Protein AF-A0A069SH28-F1 (afdb_monomer_lite)

Foldseek 3Di:
DVCCVPPVVVQQVCCVVPHQKHWDWDFDDDPPDTPDIDIGIDGHLPPPDVVVNVVVVVLPDFLCVQDDVVLVVCCCPLVVDDSVNCSVLSVQLNVLPVPPPCSVVVVVVLSVVLVVDPHSNVSSRD

Organism: NCBI:txid1339352

Sequence (126 aa):
NDFKRYVIDAAKKELDESSPYSFVAKEEKEGKKAIGWTLFPVFFEDREDPALQEQARMAKVTARLQLENNVYDYLKFSFDFKSDEVNKNKKTLIEGQNRIPNFMGFLGELKKGARLAENPKGYVIG

Secondary structure (DSSP, 8-state):
-HHIIIIIHHHHHHHHHH-SEEEEEEEEEETTEEEEEEEEEEE-GGGS-HHHHHHHHHHHS-HHHHS-HHHHHHHHHHS---HHHHHHTHHHHHHHHHH-TTHHHHHHHHHHHHTTSS-HHHHHH-

Radius of gyration: 25.77 Å; chains: 1; bounding box: 55×29×70 Å

pLDDT: mean 79.27, std 7.38, range [57.16, 87.19]

Structure (mmCIF, N/CA/C/O backbone):
data_AF-A0A069SH28-F1
#
_entry.id   AF-A0A069SH28-F1
#
loop_
_atom_site.group_PDB
_atom_site.id
_atom_site.type_symbol
_atom_site.label_atom_id
_atom_site.label_alt_id
_atom_site.label_comp_id
_atom_site.label_asym_id
_atom_site.label_entity_id
_atom_site.label_seq_id
_atom_site.pdbx_PDB_ins_code
_atom_site.Cartn_x
_atom_site.Cartn_y
_atom_site.Cartn_z
_atom_site.occupancy
_atom_site.B_iso_or_equiv
_atom_site.auth_seq_id
_atom_site.auth_comp_id
_atom_site.auth_asym_id
_atom_site.auth_atom_id
_atom_site.pdbx_PDB_model_num
ATOM 1 N N . ASN A 1 1 ? -31.558 -4.121 31.205 1.00 69.81 1 ASN A N 1
ATOM 2 C CA . ASN A 1 1 ? -30.909 -2.830 30.914 1.00 69.81 1 ASN A CA 1
ATOM 3 C C . ASN A 1 1 ? -31.024 -2.611 29.417 1.00 69.81 1 ASN A C 1
ATOM 5 O O . ASN A 1 1 ? -30.234 -3.170 28.663 1.00 69.81 1 ASN A O 1
ATOM 9 N N . ASP A 1 2 ? -32.078 -1.922 28.989 1.00 83.06 2 ASP A N 1
ATOM 10 C CA . ASP A 1 2 ? -32.475 -1.803 27.578 1.00 83.06 2 ASP A CA 1
ATOM 11 C C . ASP A 1 2 ? -31.406 -1.138 26.706 1.00 83.06 2 ASP A C 1
ATOM 13 O O . ASP A 1 2 ? -31.217 -1.538 25.562 1.00 83.06 2 ASP A O 1
ATOM 17 N N . PHE A 1 3 ? -30.612 -0.226 27.275 1.00 81.00 3 PHE A N 1
ATOM 18 C CA . PHE A 1 3 ? -29.500 0.422 26.575 1.00 81.00 3 PHE A CA 1
ATOM 19 C C . PHE A 1 3 ? -28.461 -0.576 26.040 1.00 81.00 3 PHE A C 1
ATOM 21 O O . PHE A 1 3 ? -28.051 -0.489 24.887 1.00 81.00 3 PHE A O 1
ATOM 28 N N . LYS A 1 4 ? -28.071 -1.580 26.840 1.00 82.19 4 LYS A N 1
ATOM 29 C CA . LYS A 1 4 ? -27.118 -2.601 26.382 1.00 82.19 4 LYS A CA 1
ATOM 30 C C . LYS A 1 4 ? -27.679 -3.368 25.182 1.00 82.19 4 LYS A C 1
ATOM 32 O O . LYS A 1 4 ? -26.994 -3.531 24.184 1.00 82.19 4 LYS A O 1
ATOM 37 N N . ARG A 1 5 ? -28.943 -3.783 25.275 1.00 83.06 5 ARG A N 1
ATOM 38 C CA . ARG A 1 5 ? -29.578 -4.649 24.279 1.00 83.06 5 ARG A CA 1
ATOM 39 C C . ARG A 1 5 ? -29.852 -3.931 22.956 1.00 83.06 5 ARG A C 1
ATOM 41 O O . ARG A 1 5 ? -29.621 -4.510 21.903 1.00 83.06 5 ARG A O 1
ATOM 48 N N . TYR A 1 6 ? -30.357 -2.699 23.007 1.00 87.19 6 TYR A N 1
ATOM 49 C CA . TYR A 1 6 ? -30.773 -1.969 21.804 1.00 87.19 6 TYR A CA 1
ATOM 50 C C . TYR A 1 6 ? -29.693 -1.071 21.208 1.00 87.19 6 TYR A C 1
ATOM 52 O O . TYR A 1 6 ? -29.825 -0.682 20.055 1.00 87.19 6 TYR A O 1
ATOM 60 N N . VAL A 1 7 ? -28.644 -0.735 21.964 1.00 84.44 7 VAL A N 1
ATOM 61 C CA . VAL A 1 7 ? -27.578 0.156 21.484 1.00 84.44 7 VAL A CA 1
ATOM 62 C C . VAL A 1 7 ? -26.272 -0.609 21.343 1.00 84.44 7 VAL A C 1
ATOM 64 O O . VAL A 1 7 ? -25.749 -0.724 20.242 1.00 84.44 7 VAL A O 1
ATOM 67 N N . ILE A 1 8 ? -25.758 -1.177 22.435 1.00 85.31 8 ILE A N 1
ATOM 68 C CA . ILE A 1 8 ? -24.433 -1.813 22.438 1.00 85.31 8 ILE A CA 1
ATOM 69 C C . ILE A 1 8 ? -24.436 -3.110 21.622 1.00 85.31 8 ILE A C 1
ATOM 71 O O . ILE A 1 8 ? -23.604 -3.276 20.732 1.00 85.31 8 ILE A O 1
ATOM 75 N N . ASP A 1 9 ? -25.380 -4.011 21.892 1.00 85.88 9 ASP A N 1
ATOM 76 C CA . ASP A 1 9 ? -25.451 -5.312 21.223 1.00 85.88 9 ASP A CA 1
ATOM 77 C C . ASP A 1 9 ? -25.902 -5.162 19.758 1.00 85.88 9 ASP A C 1
ATOM 79 O O . ASP A 1 9 ? -25.377 -5.849 18.883 1.00 85.88 9 ASP A O 1
ATOM 83 N N . ALA A 1 10 ? -26.823 -4.231 19.474 1.00 86.62 10 ALA A N 1
ATOM 84 C CA . ALA A 1 10 ? -27.270 -3.934 18.112 1.00 86.62 10 ALA A CA 1
ATOM 85 C C . ALA A 1 10 ? -26.140 -3.343 17.252 1.00 86.62 10 ALA A C 1
ATOM 87 O O . ALA A 1 10 ? -25.852 -3.878 16.185 1.00 86.62 10 ALA A O 1
ATOM 88 N N . ALA A 1 11 ? -25.435 -2.317 17.747 1.00 84.88 11 ALA A N 1
ATOM 89 C CA . ALA A 1 11 ? -24.315 -1.711 17.025 1.00 84.88 11 ALA A CA 1
ATOM 90 C C . ALA A 1 11 ? -23.150 -2.691 16.836 1.00 84.88 11 ALA A C 1
ATOM 92 O O . ALA A 1 11 ? -22.523 -2.713 15.779 1.00 84.88 11 ALA A O 1
ATOM 93 N N . LYS A 1 12 ? -22.873 -3.541 17.837 1.00 85.56 12 LYS A N 1
ATOM 94 C CA . LYS A 1 12 ? -21.869 -4.600 17.703 1.00 85.56 12 LYS A CA 1
ATOM 95 C C . LYS A 1 12 ? -22.244 -5.576 16.589 1.00 85.56 12 LYS A C 1
ATOM 97 O O . LYS A 1 12 ? -21.387 -5.919 15.785 1.00 85.56 12 LYS A O 1
ATOM 102 N N . LYS A 1 13 ? -23.509 -6.003 16.535 1.00 85.69 13 LYS A N 1
ATOM 103 C CA . LYS A 1 13 ? -23.995 -6.938 15.517 1.00 85.69 13 LYS A CA 1
ATOM 104 C C . LYS A 1 13 ? -23.886 -6.353 14.106 1.00 85.69 13 LYS A C 1
ATOM 106 O O . LYS A 1 13 ? -23.383 -7.034 13.222 1.00 85.69 13 LYS A O 1
ATOM 111 N N . GLU A 1 14 ? -24.302 -5.103 13.908 1.00 83.75 14 GLU A N 1
ATOM 112 C CA . GLU A 1 14 ? -24.195 -4.443 12.599 1.00 83.75 14 GLU A CA 1
ATOM 113 C C . GLU A 1 14 ? -22.742 -4.305 12.136 1.00 83.75 14 GLU A C 1
ATOM 115 O O . GLU A 1 14 ? -22.430 -4.595 10.980 1.00 83.75 14 GLU A O 1
ATOM 120 N N . LEU A 1 15 ? -21.841 -3.913 13.043 1.00 83.06 15 LEU A N 1
ATOM 121 C CA . LEU A 1 15 ? -20.412 -3.828 12.748 1.00 83.06 15 LEU A CA 1
ATOM 122 C C . LEU A 1 15 ? -19.801 -5.199 12.462 1.00 83.06 15 LEU A C 1
ATOM 124 O O . LEU A 1 15 ? -19.006 -5.323 11.537 1.00 83.06 15 LEU A O 1
ATOM 128 N N . ASP A 1 16 ? -20.198 -6.231 13.209 1.00 79.31 16 ASP A N 1
ATOM 129 C CA . ASP A 1 16 ? -19.731 -7.593 12.974 1.00 79.31 16 ASP A CA 1
ATOM 130 C C . ASP A 1 16 ? -20.174 -8.132 11.599 1.00 79.31 16 ASP A C 1
ATOM 132 O O . ASP A 1 16 ? -19.416 -8.876 10.974 1.00 79.31 16 ASP A O 1
ATOM 136 N N . GLU A 1 17 ? -21.359 -7.750 11.116 1.00 78.50 17 GLU A N 1
ATOM 137 C CA . GLU A 1 17 ? -21.890 -8.161 9.807 1.00 78.50 17 GLU A CA 1
ATOM 138 C C . GLU A 1 17 ? -21.336 -7.329 8.641 1.00 78.50 17 GLU A C 1
ATOM 140 O O . GLU A 1 17 ? -21.130 -7.865 7.553 1.00 78.50 17 GLU A O 1
ATOM 145 N N . SER A 1 18 ? -21.091 -6.032 8.850 1.00 72.94 18 SER A N 1
ATOM 146 C CA . SER A 1 18 ? -20.843 -5.081 7.754 1.00 72.94 18 SER A CA 1
ATOM 147 C C . SER A 1 18 ? -19.417 -4.546 7.687 1.00 72.94 18 SER A C 1
ATOM 149 O O . SER A 1 18 ? -19.099 -3.777 6.779 1.00 72.94 18 SER A O 1
ATOM 151 N N . SER A 1 19 ? -18.553 -4.842 8.662 1.00 67.12 19 SER A N 1
ATOM 152 C CA . SER A 1 19 ? -17.236 -4.210 8.742 1.00 67.12 19 SER A CA 1
ATOM 153 C C . SER A 1 19 ? -16.151 -5.108 9.351 1.00 67.12 19 SER A C 1
ATOM 155 O O . SER A 1 19 ? -16.415 -5.946 10.213 1.00 67.12 19 SER A O 1
ATOM 157 N N . PRO A 1 20 ? -14.882 -4.906 8.952 1.00 71.06 20 PRO A N 1
ATOM 158 C CA . PRO A 1 20 ? -13.732 -5.564 9.574 1.00 71.06 20 PRO A CA 1
ATOM 159 C C . PRO A 1 20 ? -13.398 -4.995 10.964 1.00 71.06 20 PRO A C 1
ATOM 161 O O . PRO A 1 20 ? -12.576 -5.554 11.687 1.00 71.06 20 PRO A O 1
ATOM 164 N N . TYR A 1 21 ? -14.047 -3.899 11.365 1.00 75.06 21 TYR A N 1
ATOM 165 C CA . TYR A 1 21 ? -13.930 -3.300 12.690 1.00 75.06 21 TYR A CA 1
ATOM 166 C C . TYR A 1 21 ? -15.157 -3.618 13.540 1.00 75.06 21 TYR A C 1
ATOM 168 O O . TYR A 1 21 ? -16.285 -3.379 13.129 1.00 75.06 21 TYR A O 1
ATOM 176 N N . SER A 1 22 ? -14.916 -4.086 14.760 1.00 82.25 22 SER A N 1
ATOM 177 C CA . SER A 1 22 ? -15.911 -4.348 15.799 1.00 82.25 22 SER A CA 1
ATOM 178 C C . SER A 1 22 ? -15.423 -3.768 17.126 1.00 82.25 22 SER A C 1
ATOM 180 O O . SER A 1 22 ? -14.372 -3.129 17.205 1.00 82.25 22 SER A O 1
ATOM 182 N N . PHE A 1 23 ? -16.170 -3.980 18.204 1.00 84.25 23 PHE A N 1
ATOM 183 C CA . PHE A 1 23 ? -15.740 -3.583 19.540 1.00 84.25 23 PHE A CA 1
ATOM 184 C C . PHE A 1 23 ? -16.215 -4.559 20.619 1.00 84.25 23 PHE A C 1
ATOM 186 O O . PHE A 1 23 ? -17.191 -5.299 20.462 1.00 84.25 23 PHE A O 1
ATOM 193 N N . VAL A 1 24 ? -15.522 -4.555 21.755 1.00 84.69 24 VAL A N 1
ATOM 194 C CA . VAL A 1 24 ? -15.936 -5.235 22.985 1.00 84.69 24 VAL A CA 1
ATOM 195 C C . VAL A 1 24 ? -16.303 -4.176 24.009 1.00 84.69 24 VAL A C 1
ATOM 197 O O . VAL A 1 24 ? -15.479 -3.346 24.382 1.00 84.69 24 VAL A O 1
ATOM 200 N N . ALA A 1 25 ? -17.552 -4.206 24.466 1.00 83.62 25 ALA A N 1
ATOM 201 C CA . ALA A 1 25 ? -18.055 -3.283 25.468 1.00 83.62 25 ALA A CA 1
ATOM 202 C C . ALA A 1 25 ? -17.927 -3.885 26.870 1.00 83.62 25 ALA A C 1
ATOM 204 O O . ALA A 1 25 ? -18.514 -4.929 27.168 1.00 83.62 25 ALA A O 1
ATOM 205 N N . LYS A 1 26 ? -17.181 -3.211 27.745 1.00 84.00 26 LYS A N 1
ATOM 206 C CA . LYS A 1 26 ? -17.062 -3.553 29.163 1.00 84.00 26 LYS A CA 1
ATOM 207 C C . LYS A 1 26 ? -17.943 -2.618 29.985 1.00 84.00 26 LYS A C 1
ATOM 209 O O . LYS A 1 26 ? -17.815 -1.403 29.893 1.00 84.00 26 LYS A O 1
ATOM 214 N N . GLU A 1 27 ? -18.838 -3.197 30.779 1.00 82.25 27 GLU A N 1
ATOM 215 C CA . GLU A 1 27 ? -19.719 -2.447 31.678 1.00 82.25 27 GLU A CA 1
ATOM 216 C C . GLU A 1 27 ? -18.946 -2.047 32.942 1.00 82.25 27 GLU A C 1
ATOM 218 O O . GLU A 1 27 ? -18.423 -2.915 33.647 1.00 82.25 27 GLU A O 1
ATOM 223 N N . GLU A 1 28 ? -18.888 -0.752 33.242 1.00 81.88 28 GLU A N 1
ATOM 224 C CA . GLU A 1 28 ? -18.333 -0.229 34.490 1.00 81.88 28 GLU A CA 1
ATOM 225 C C . GLU A 1 28 ? -19.459 0.017 35.497 1.00 81.88 28 GLU A C 1
ATOM 227 O O . GLU A 1 28 ? -20.444 0.710 35.216 1.00 81.88 28 GLU A O 1
ATOM 232 N N . LYS A 1 29 ? -19.330 -0.593 36.680 1.00 82.19 29 LYS A N 1
ATOM 233 C CA . LYS A 1 29 ? -20.329 -0.543 37.752 1.00 82.19 29 LYS A CA 1
ATOM 234 C C . LYS A 1 29 ? -19.717 0.014 39.023 1.00 82.19 29 LYS A C 1
ATOM 236 O O . LYS A 1 29 ? -18.643 -0.419 39.427 1.00 82.19 29 LYS A O 1
ATOM 241 N N . GLU A 1 30 ? -20.466 0.874 39.697 1.00 76.75 30 GLU A N 1
ATOM 242 C CA . GLU A 1 30 ? -20.207 1.279 41.077 1.00 76.75 30 GLU A CA 1
ATOM 243 C C . GLU A 1 30 ? -21.411 0.860 41.917 1.00 76.75 30 GLU A C 1
ATOM 245 O O . GLU A 1 30 ? -22.557 1.277 41.709 1.00 76.75 30 GLU A O 1
ATOM 250 N N . GLY A 1 31 ? -21.165 -0.095 42.815 1.00 77.69 31 GLY A N 1
ATOM 251 C CA . GLY A 1 31 ? -22.218 -0.779 43.558 1.00 77.69 31 GLY A CA 1
ATOM 252 C C . GLY A 1 31 ? -23.214 -1.496 42.636 1.00 77.69 31 GLY A C 1
ATOM 253 O O . GLY A 1 31 ? -22.849 -2.379 41.863 1.00 77.69 31 GLY A O 1
ATOM 254 N N . LYS A 1 32 ? -24.502 -1.141 42.739 1.00 73.62 32 LYS A N 1
ATOM 255 C CA . LYS A 1 32 ? -25.601 -1.750 41.958 1.00 73.62 32 LYS A CA 1
ATOM 256 C C . LYS A 1 32 ? -25.932 -1.006 40.654 1.00 73.62 32 LYS A C 1
ATOM 258 O O . LYS A 1 32 ? -26.816 -1.457 39.928 1.00 73.62 32 LYS A O 1
ATOM 263 N N . LYS A 1 33 ? -25.278 0.125 40.358 1.00 73.69 33 LYS A N 1
ATOM 264 C CA . LYS A 1 33 ? -25.560 0.948 39.170 1.00 73.69 33 LYS A CA 1
ATOM 265 C C . LYS A 1 33 ? -24.414 0.857 38.162 1.00 73.69 33 LYS A C 1
ATOM 267 O O . LYS A 1 33 ? -23.247 0.881 38.539 1.00 73.69 33 LYS A O 1
ATOM 272 N N . ALA A 1 34 ? -24.762 0.756 36.880 1.00 74.62 34 ALA A N 1
ATOM 273 C CA . ALA A 1 34 ? -23.808 0.919 35.788 1.00 74.62 34 ALA A CA 1
ATOM 274 C C . ALA A 1 34 ? -23.576 2.417 35.557 1.00 74.62 34 ALA A C 1
ATOM 276 O O . ALA A 1 34 ? -24.544 3.152 35.364 1.00 74.62 34 ALA A O 1
ATOM 277 N N . ILE A 1 35 ? -22.321 2.856 35.623 1.00 81.25 35 ILE A N 1
ATOM 278 C CA . ILE A 1 35 ? -21.928 4.268 35.493 1.00 81.25 35 ILE A CA 1
ATOM 279 C C . ILE A 1 35 ? -21.461 4.569 34.067 1.00 81.25 35 ILE A C 1
ATOM 281 O O . ILE A 1 35 ? -21.608 5.688 33.588 1.00 81.25 35 ILE A O 1
ATOM 285 N N . GLY A 1 36 ? -20.907 3.569 33.379 1.00 81.94 36 GLY A N 1
ATOM 286 C CA . GLY A 1 36 ? -20.301 3.769 32.073 1.00 81.94 36 GLY A CA 1
ATOM 287 C C . GLY A 1 36 ? -20.034 2.474 31.323 1.00 81.94 36 GLY A C 1
ATOM 288 O O . GLY A 1 36 ? -20.193 1.368 31.846 1.00 81.94 36 GLY A O 1
ATOM 289 N N . TRP A 1 37 ? -19.643 2.640 30.065 1.00 82.38 37 TRP A N 1
ATOM 290 C CA . TRP A 1 37 ? -19.248 1.562 29.173 1.00 82.38 37 TRP A CA 1
ATOM 291 C C . TRP A 1 37 ? -17.922 1.931 28.528 1.00 82.38 37 TRP A C 1
ATOM 293 O O . TRP A 1 37 ? -17.824 2.961 27.863 1.00 82.38 37 TRP A O 1
ATOM 303 N N . THR A 1 38 ? -16.927 1.069 28.689 1.00 84.38 38 THR A N 1
ATOM 304 C CA . THR A 1 38 ? -15.626 1.222 28.039 1.00 84.38 38 THR A CA 1
ATOM 305 C C . THR A 1 38 ? -15.599 0.321 26.811 1.00 84.38 38 THR A C 1
ATOM 307 O O . THR A 1 38 ? -15.783 -0.894 26.920 1.00 84.38 38 THR A O 1
ATOM 310 N N . LEU A 1 39 ? -15.426 0.919 25.631 1.00 86.62 39 LEU A N 1
ATOM 311 C CA . LEU A 1 39 ? -15.421 0.221 24.346 1.00 86.62 39 LEU A CA 1
ATOM 312 C C . LEU A 1 39 ? -13.978 -0.021 23.899 1.00 86.62 39 LEU A C 1
ATOM 314 O O . LEU A 1 39 ? -13.219 0.924 23.699 1.00 86.62 39 LEU A O 1
ATOM 318 N N . PHE A 1 40 ? -13.609 -1.285 23.716 1.00 81.56 40 PHE A N 1
ATOM 319 C CA . PHE A 1 40 ? -12.317 -1.677 23.161 1.00 81.56 40 PHE A CA 1
ATOM 320 C C . PHE A 1 40 ? -12.486 -2.011 21.677 1.00 81.56 40 PHE A C 1
ATOM 322 O O . PHE A 1 40 ? -13.229 -2.949 21.375 1.00 81.56 40 PHE A O 1
ATOM 329 N N . PRO A 1 41 ? -11.846 -1.282 20.747 1.00 82.38 41 PRO A N 1
ATOM 330 C CA . PRO A 1 41 ? -11.923 -1.603 19.327 1.00 82.38 41 PRO A CA 1
ATOM 331 C C . PRO A 1 41 ? -11.221 -2.937 19.037 1.00 82.38 41 PRO A C 1
ATOM 333 O O . PRO A 1 41 ? -10.163 -3.230 19.593 1.00 82.38 41 PRO A O 1
ATOM 336 N N . VAL A 1 42 ? -11.815 -3.742 18.158 1.00 80.75 42 VAL A N 1
ATOM 337 C CA . VAL A 1 42 ? -11.297 -5.034 17.692 1.00 80.75 42 VAL A CA 1
ATOM 338 C C . VAL A 1 42 ? -11.291 -5.029 16.172 1.00 80.75 42 VAL A C 1
ATOM 340 O O . VAL A 1 42 ? -12.285 -4.664 15.550 1.00 80.75 42 VAL A O 1
ATOM 343 N N . PHE A 1 43 ? -10.177 -5.440 15.579 1.00 77.38 43 PHE A N 1
ATOM 344 C CA . PHE A 1 43 ? -10.018 -5.530 14.135 1.00 77.38 43 PHE A CA 1
ATOM 345 C C . PHE A 1 43 ? -9.891 -6.992 13.710 1.00 77.38 43 PHE A C 1
ATOM 347 O O . PHE A 1 43 ? -9.119 -7.743 14.306 1.00 77.38 43 PHE A O 1
ATOM 354 N N . PHE A 1 44 ? -10.656 -7.381 12.695 1.00 68.31 44 PHE A N 1
ATOM 355 C CA . PHE A 1 44 ? -10.651 -8.715 12.111 1.00 68.31 44 PHE A CA 1
ATOM 356 C C . PHE A 1 44 ? -10.083 -8.644 10.689 1.00 68.31 44 PHE A C 1
ATOM 358 O O . PHE A 1 44 ? -10.804 -8.310 9.750 1.00 68.31 44 PHE A O 1
ATOM 365 N N . GLU A 1 45 ? -8.802 -8.996 10.535 1.00 62.00 45 GLU A N 1
ATOM 366 C CA . GLU A 1 45 ? -8.105 -9.049 9.234 1.00 62.00 45 GLU A CA 1
ATOM 367 C C . GLU A 1 45 ? -8.799 -9.986 8.227 1.00 62.00 45 GLU A C 1
ATOM 369 O O . GLU A 1 45 ? -8.749 -9.750 7.025 1.00 62.00 45 GLU A O 1
ATOM 374 N N . ASP A 1 46 ? -9.495 -11.020 8.712 1.00 61.75 46 ASP A N 1
ATOM 375 C CA . ASP A 1 46 ? -10.184 -12.021 7.882 1.00 61.75 46 ASP A CA 1
ATOM 376 C C . ASP A 1 46 ? -11.497 -11.522 7.251 1.00 61.75 46 ASP A C 1
ATOM 378 O O . ASP A 1 46 ? -12.104 -12.229 6.447 1.00 61.75 46 ASP A O 1
ATOM 382 N N . ARG A 1 47 ? -11.972 -10.329 7.636 1.00 63.75 47 ARG A N 1
ATOM 383 C CA . ARG A 1 47 ? -13.200 -9.705 7.107 1.00 63.75 47 ARG A CA 1
ATOM 384 C C . ARG A 1 47 ? -12.918 -8.519 6.186 1.00 63.75 47 ARG A C 1
ATOM 386 O O . ARG A 1 47 ? -13.861 -7.888 5.710 1.00 63.75 47 ARG A O 1
ATOM 393 N N . GLU A 1 48 ? -11.649 -8.181 5.964 1.00 57.16 48 GLU A N 1
ATOM 394 C CA . GLU A 1 48 ? -11.297 -7.238 4.908 1.00 57.16 48 GLU A CA 1
ATOM 395 C C . GLU A 1 48 ? -11.552 -7.868 3.540 1.00 57.16 48 GLU A C 1
ATOM 397 O O . GLU A 1 48 ? -11.401 -9.076 3.354 1.00 57.16 48 GLU A O 1
ATOM 402 N N . ASP A 1 49 ? -11.943 -7.033 2.576 1.00 64.56 49 ASP A N 1
ATOM 403 C CA . ASP A 1 49 ? -12.095 -7.468 1.195 1.00 64.56 49 ASP A CA 1
ATOM 404 C C . ASP A 1 49 ? -10.786 -8.152 0.750 1.00 64.56 49 ASP A C 1
ATOM 406 O O . ASP A 1 49 ? -9.713 -7.541 0.869 1.00 64.56 49 ASP A O 1
ATOM 410 N N . PRO A 1 50 ? -10.834 -9.405 0.261 1.00 64.69 50 PRO A N 1
ATOM 411 C CA . PRO A 1 50 ? -9.643 -10.131 -0.161 1.00 64.69 50 PRO A CA 1
ATOM 412 C C . PRO A 1 50 ? -8.814 -9.340 -1.183 1.00 64.69 50 PRO A C 1
ATOM 414 O O . PRO A 1 50 ? -7.588 -9.440 -1.171 1.00 64.69 50 PRO A O 1
ATOM 417 N N . ALA A 1 51 ? -9.440 -8.478 -1.994 1.00 67.25 51 ALA A N 1
ATOM 418 C CA . ALA A 1 51 ? -8.732 -7.585 -2.905 1.00 67.25 51 ALA A CA 1
ATOM 419 C C . ALA A 1 51 ? -7.921 -6.497 -2.172 1.00 67.25 51 ALA A C 1
ATOM 421 O O . ALA A 1 51 ? -6.783 -6.215 -2.556 1.00 67.25 51 ALA A O 1
ATOM 422 N N . LEU A 1 52 ? -8.459 -5.905 -1.096 1.00 65.06 52 LEU A N 1
ATOM 423 C CA . LEU A 1 52 ? -7.732 -4.932 -0.268 1.00 65.06 52 LEU A CA 1
ATOM 424 C C . LEU A 1 52 ? -6.592 -5.602 0.500 1.00 65.06 52 LEU A C 1
ATOM 426 O O . LEU A 1 52 ? -5.489 -5.055 0.571 1.00 65.06 52 LEU A O 1
ATOM 430 N N . GLN A 1 53 ? -6.837 -6.799 1.032 1.00 63.72 53 GLN A N 1
ATOM 431 C CA . GLN A 1 53 ? -5.839 -7.562 1.774 1.00 63.72 53 GLN A CA 1
ATOM 432 C C . GLN A 1 53 ? -4.678 -7.991 0.865 1.00 63.72 53 GLN A C 1
ATOM 434 O O . GLN A 1 53 ? -3.505 -7.868 1.233 1.00 63.72 53 GLN A O 1
ATOM 439 N N . GLU A 1 54 ? -4.983 -8.451 -0.351 1.00 65.44 54 GLU A N 1
ATOM 440 C CA . GLU A 1 54 ? -3.981 -8.795 -1.354 1.00 65.44 54 GLU A CA 1
ATOM 441 C C . GLU A 1 54 ? -3.217 -7.553 -1.820 1.00 65.44 54 GLU A C 1
ATOM 443 O O . GLU A 1 54 ? -1.987 -7.580 -1.882 1.00 65.44 54 GLU A O 1
ATOM 448 N N . GLN A 1 55 ? -3.893 -6.420 -2.027 1.00 65.44 55 GLN A N 1
ATOM 449 C CA . GLN A 1 55 ? -3.235 -5.156 -2.356 1.00 65.44 55 GLN A CA 1
ATOM 450 C C . GLN A 1 55 ? -2.302 -4.679 -1.232 1.00 65.44 55 GLN A C 1
ATOM 452 O O . GLN A 1 55 ? -1.175 -4.265 -1.510 1.00 65.44 55 GLN A O 1
ATOM 457 N N . ALA A 1 56 ? -2.717 -4.771 0.034 1.00 66.38 56 ALA A N 1
ATOM 458 C CA . ALA A 1 56 ? -1.888 -4.420 1.186 1.00 66.38 56 ALA A CA 1
ATOM 459 C C . ALA A 1 56 ? -0.684 -5.366 1.335 1.00 66.38 56 ALA A C 1
ATOM 461 O O . ALA A 1 56 ? 0.434 -4.928 1.628 1.00 66.38 56 ALA A O 1
ATOM 462 N N . ARG A 1 57 ? -0.878 -6.664 1.073 1.00 65.19 57 ARG A N 1
ATOM 463 C CA . ARG A 1 57 ? 0.197 -7.665 1.054 1.00 65.19 57 ARG A CA 1
ATOM 464 C C . ARG A 1 57 ? 1.195 -7.371 -0.064 1.00 65.19 57 ARG A C 1
ATOM 466 O O . ARG A 1 57 ? 2.389 -7.257 0.202 1.00 65.19 57 ARG A O 1
ATOM 473 N N . MET A 1 58 ? 0.714 -7.148 -1.284 1.00 62.22 58 MET A N 1
ATOM 474 C CA . MET A 1 58 ? 1.520 -6.755 -2.444 1.00 62.22 58 MET A CA 1
ATOM 475 C C . MET A 1 58 ? 2.231 -5.410 -2.218 1.00 62.22 58 MET A C 1
ATOM 477 O O . MET A 1 58 ? 3.359 -5.212 -2.673 1.00 62.22 58 MET A O 1
ATOM 481 N N . ALA A 1 59 ? 1.629 -4.488 -1.461 1.00 62.09 59 ALA A N 1
ATOM 482 C CA . ALA A 1 59 ? 2.257 -3.230 -1.068 1.00 62.09 59 ALA A CA 1
ATOM 483 C C . ALA A 1 59 ? 3.441 -3.434 -0.103 1.00 62.09 59 ALA A C 1
ATOM 485 O O . ALA A 1 59 ? 4.435 -2.714 -0.228 1.00 62.09 59 ALA A O 1
ATOM 486 N N . LYS A 1 60 ? 3.391 -4.435 0.786 1.00 64.19 60 LYS A N 1
ATOM 487 C CA . LYS A 1 60 ? 4.504 -4.791 1.688 1.00 64.19 60 LYS A CA 1
ATOM 488 C C . LYS A 1 60 ? 5.649 -5.523 0.979 1.00 64.19 60 LYS A C 1
ATOM 490 O O . LYS A 1 60 ? 6.797 -5.388 1.397 1.00 64.19 60 LYS A O 1
ATOM 495 N N . VAL A 1 61 ? 5.369 -6.270 -0.091 1.00 71.12 61 VAL A N 1
ATOM 496 C CA . VAL A 1 61 ? 6.416 -6.951 -0.871 1.00 71.12 61 VAL A CA 1
ATOM 497 C C . VAL A 1 61 ? 7.289 -5.912 -1.584 1.00 71.12 61 VAL A C 1
ATOM 499 O O . VAL A 1 61 ? 6.792 -4.977 -2.214 1.00 71.12 61 VAL A O 1
ATOM 502 N N . THR A 1 62 ? 8.609 -6.045 -1.465 1.00 71.31 62 THR A N 1
ATOM 503 C CA . THR A 1 62 ? 9.546 -5.126 -2.122 1.00 71.31 62 THR A CA 1
ATOM 504 C C . THR A 1 62 ? 9.570 -5.373 -3.628 1.00 71.31 62 THR A C 1
ATOM 506 O O . THR A 1 62 ? 9.497 -6.518 -4.074 1.00 71.31 62 THR A O 1
ATOM 509 N N . ALA A 1 63 ? 9.739 -4.313 -4.422 1.00 73.31 63 ALA A N 1
ATOM 510 C CA . ALA A 1 63 ? 9.828 -4.422 -5.883 1.00 73.31 63 ALA A CA 1
ATOM 511 C C . ALA A 1 63 ? 10.879 -5.438 -6.366 1.00 73.31 63 ALA A C 1
ATOM 513 O O . ALA A 1 63 ? 10.691 -6.077 -7.394 1.00 73.31 63 ALA A O 1
ATOM 514 N N . ARG A 1 64 ? 11.956 -5.636 -5.595 1.00 72.25 64 ARG A N 1
ATOM 515 C CA . ARG A 1 64 ? 13.010 -6.616 -5.886 1.00 72.25 64 ARG A CA 1
ATOM 516 C C . ARG A 1 64 ? 12.508 -8.063 -5.927 1.00 72.25 64 ARG A C 1
ATOM 518 O O . ARG A 1 64 ? 13.066 -8.866 -6.655 1.00 72.25 64 ARG A O 1
ATOM 525 N N . LEU A 1 65 ? 11.499 -8.403 -5.127 1.00 75.62 65 LEU A N 1
ATOM 526 C CA . LEU A 1 65 ? 10.930 -9.755 -5.097 1.00 75.62 65 LEU A CA 1
ATOM 527 C C . LEU A 1 65 ? 9.902 -9.988 -6.212 1.00 75.62 65 LEU A C 1
ATOM 529 O O . LEU A 1 65 ? 9.529 -11.130 -6.453 1.00 75.62 65 LEU A O 1
ATOM 533 N N . GLN A 1 66 ? 9.418 -8.920 -6.850 1.00 77.19 66 GLN A N 1
ATOM 534 C CA . GLN A 1 66 ? 8.351 -8.981 -7.854 1.00 77.19 66 GLN A CA 1
ATOM 535 C C . GLN A 1 66 ? 8.855 -8.746 -9.282 1.00 77.19 66 GLN A C 1
ATOM 537 O O . GLN A 1 66 ? 8.225 -9.208 -10.227 1.00 77.19 66 GLN A O 1
ATOM 542 N N . LEU A 1 67 ? 9.964 -8.023 -9.441 1.00 80.81 67 LEU A 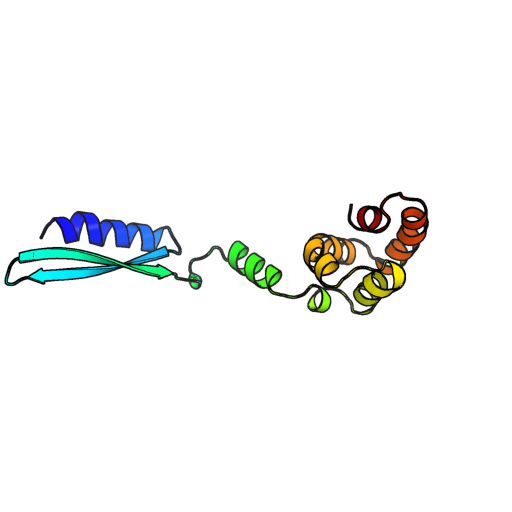N 1
ATOM 543 C CA . LEU A 1 67 ? 10.628 -7.804 -10.723 1.00 80.81 67 LEU A CA 1
ATOM 544 C C . LEU A 1 67 ? 11.690 -8.872 -10.959 1.00 80.81 67 LEU A C 1
ATOM 546 O O . LEU A 1 67 ? 12.282 -9.396 -10.013 1.00 80.81 67 LEU A O 1
ATOM 550 N N . GLU A 1 68 ? 11.980 -9.155 -12.226 1.00 81.25 68 GLU A N 1
ATOM 551 C CA . GLU A 1 68 ? 13.155 -9.961 -12.539 1.00 81.25 68 GLU A CA 1
ATOM 552 C C . GLU A 1 68 ? 14.442 -9.231 -12.107 1.00 81.25 68 GLU A C 1
ATOM 554 O O . GLU A 1 68 ? 14.560 -8.004 -12.196 1.00 81.25 68 GLU A O 1
ATOM 559 N N . ASN A 1 69 ? 15.437 -9.989 -11.632 1.00 83.00 69 ASN A N 1
ATOM 560 C CA . ASN A 1 69 ? 16.686 -9.416 -11.114 1.00 83.00 69 ASN A CA 1
ATOM 561 C C . ASN A 1 69 ? 17.431 -8.577 -12.171 1.00 83.00 69 ASN A C 1
ATOM 563 O O . ASN A 1 69 ? 17.949 -7.512 -11.850 1.00 83.00 69 ASN A O 1
ATOM 567 N N . ASN A 1 70 ? 17.439 -9.022 -13.431 1.00 85.19 70 ASN A N 1
ATOM 568 C CA . ASN A 1 70 ? 18.021 -8.300 -14.573 1.00 85.19 70 ASN A CA 1
ATOM 569 C C . ASN A 1 70 ? 17.373 -6.915 -14.781 1.00 85.19 70 ASN A C 1
ATOM 571 O O . ASN A 1 70 ? 18.084 -5.940 -15.010 1.00 85.19 70 ASN A O 1
ATOM 575 N N . VAL A 1 71 ? 16.048 -6.813 -14.659 1.00 84.75 71 VAL A N 1
ATOM 576 C CA . VAL A 1 71 ? 15.263 -5.582 -14.795 1.00 84.75 71 VAL A CA 1
ATOM 577 C C . VAL A 1 71 ? 15.555 -4.647 -13.628 1.00 84.75 71 VAL A C 1
ATOM 579 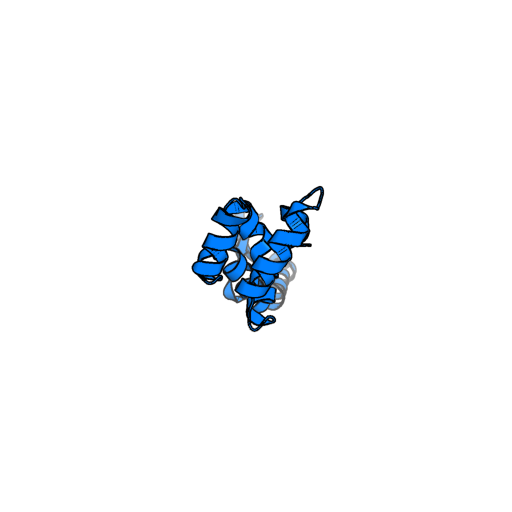O O . VAL A 1 71 ? 15.835 -3.464 -13.832 1.00 84.75 71 VAL A O 1
ATOM 582 N N . TYR A 1 72 ? 15.544 -5.179 -12.404 1.00 85.06 72 TYR A N 1
ATOM 583 C CA . TYR A 1 72 ? 15.851 -4.409 -11.201 1.00 85.06 72 TYR A CA 1
ATOM 584 C C . TYR A 1 72 ? 17.272 -3.825 -11.245 1.00 85.06 72 TYR A C 1
ATOM 586 O O . TYR A 1 72 ? 17.468 -2.631 -10.999 1.00 85.06 72 TYR A O 1
ATOM 594 N N . ASP A 1 73 ? 18.257 -4.646 -11.612 1.00 87.00 73 ASP A N 1
ATOM 595 C CA . ASP A 1 73 ? 19.648 -4.222 -11.750 1.00 87.00 73 ASP A CA 1
ATOM 596 C C . ASP A 1 73 ? 19.806 -3.205 -12.885 1.00 87.00 73 ASP A C 1
ATOM 598 O O . ASP A 1 73 ? 20.524 -2.217 -12.733 1.00 87.00 73 ASP A O 1
ATOM 602 N N . TYR A 1 74 ? 19.085 -3.367 -13.997 1.00 86.88 74 TYR A N 1
ATOM 603 C CA . TYR A 1 74 ? 19.120 -2.397 -15.087 1.00 86.88 74 TYR A CA 1
ATOM 604 C C . TYR A 1 74 ? 18.568 -1.032 -14.665 1.00 86.88 74 TYR A C 1
ATOM 606 O O . TYR A 1 74 ? 19.205 -0.011 -14.914 1.00 86.88 74 TYR A O 1
ATOM 614 N N . LEU A 1 75 ? 17.436 -0.986 -13.959 1.00 85.88 75 LEU A N 1
ATOM 615 C CA . LEU A 1 75 ? 16.887 0.266 -13.425 1.00 85.88 75 LEU A CA 1
ATOM 616 C C . LEU A 1 75 ? 17.860 0.939 -12.449 1.00 85.88 75 LEU A C 1
ATOM 618 O O . LEU A 1 75 ? 18.057 2.154 -12.497 1.00 85.88 75 LEU A O 1
ATOM 622 N N . LYS A 1 76 ? 18.522 0.152 -11.599 1.00 86.94 76 LYS A N 1
ATOM 623 C CA . LYS A 1 76 ? 19.466 0.671 -10.610 1.00 86.94 76 LYS A CA 1
ATOM 624 C C . LYS A 1 76 ? 20.770 1.174 -11.233 1.00 86.94 76 LYS A C 1
ATOM 626 O O . LYS A 1 76 ? 21.211 2.265 -10.898 1.00 86.94 76 LYS A O 1
ATOM 631 N N . PHE A 1 77 ? 21.388 0.398 -12.123 1.00 86.56 77 PHE A N 1
ATOM 632 C CA . PHE A 1 77 ? 22.724 0.692 -12.657 1.00 86.56 77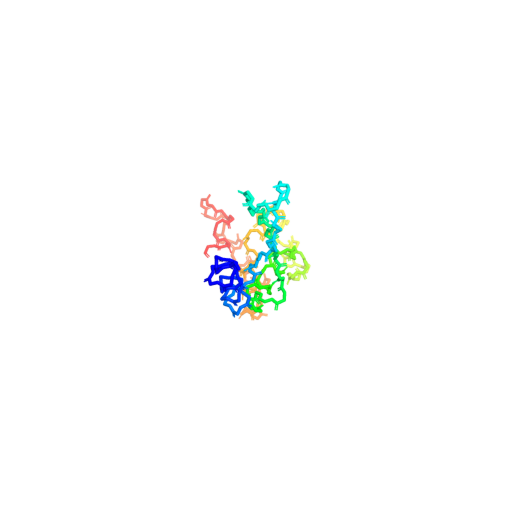 PHE A CA 1
ATOM 633 C C . PHE A 1 77 ? 22.712 1.486 -13.967 1.00 86.56 77 PHE A C 1
ATOM 635 O O . PHE A 1 77 ? 23.673 2.191 -14.252 1.00 86.56 77 PHE A O 1
ATOM 642 N N . SER A 1 78 ? 21.663 1.376 -14.793 1.00 83.12 78 SER A N 1
ATOM 643 C CA . SER A 1 78 ? 21.577 2.117 -16.064 1.00 83.12 78 SER A CA 1
ATOM 644 C C . SER A 1 78 ? 20.801 3.424 -15.978 1.00 83.12 78 SER A C 1
ATOM 646 O O . SER A 1 78 ? 21.053 4.298 -16.808 1.00 83.12 78 SER A O 1
ATOM 648 N N . PHE A 1 79 ? 19.868 3.539 -15.033 1.00 82.69 79 PHE A N 1
ATOM 649 C CA . PHE A 1 79 ? 18.991 4.702 -14.868 1.00 82.69 79 PHE A CA 1
ATOM 650 C C . PHE A 1 79 ? 19.129 5.382 -13.493 1.00 82.69 79 PHE A C 1
ATOM 652 O O . PHE A 1 79 ? 18.375 6.309 -13.188 1.00 82.69 79 PHE A O 1
ATOM 659 N N . ASP A 1 80 ? 20.077 4.932 -12.661 1.00 84.88 80 ASP A N 1
ATOM 660 C CA . ASP A 1 80 ? 20.357 5.481 -11.326 1.00 84.88 80 ASP A CA 1
ATOM 661 C C . ASP A 1 80 ? 19.128 5.531 -10.393 1.00 84.88 80 ASP A C 1
ATOM 663 O O . ASP A 1 80 ? 19.014 6.405 -9.524 1.00 84.88 80 ASP A O 1
ATOM 667 N N . PHE A 1 81 ? 18.169 4.608 -10.552 1.00 85.56 81 PHE A N 1
ATOM 668 C CA . PHE A 1 81 ? 17.032 4.518 -9.633 1.00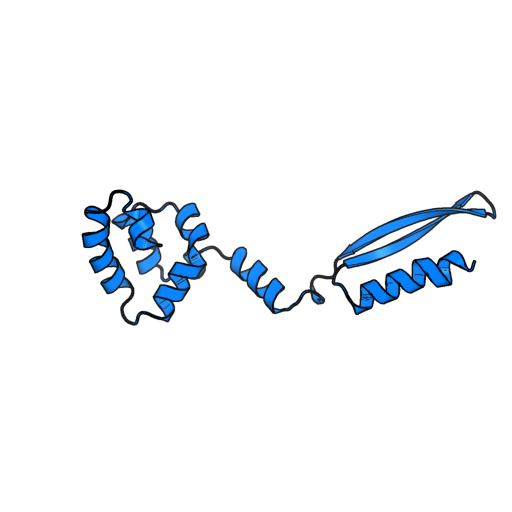 85.56 81 PHE A CA 1
ATOM 669 C C . PHE A 1 81 ? 17.480 4.055 -8.245 1.00 85.56 81 PHE A C 1
ATOM 671 O O . PHE A 1 81 ? 18.184 3.054 -8.084 1.00 85.56 81 PHE A O 1
ATOM 678 N N . LYS A 1 82 ? 16.998 4.744 -7.208 1.00 86.62 82 LYS A N 1
ATOM 679 C CA . LYS A 1 82 ? 17.113 4.272 -5.824 1.00 86.62 82 LYS A CA 1
ATOM 680 C C . LYS A 1 82 ? 16.087 3.172 -5.563 1.00 86.62 82 LYS A C 1
ATOM 682 O O . LYS A 1 82 ? 14.990 3.201 -6.118 1.00 86.62 82 LYS A O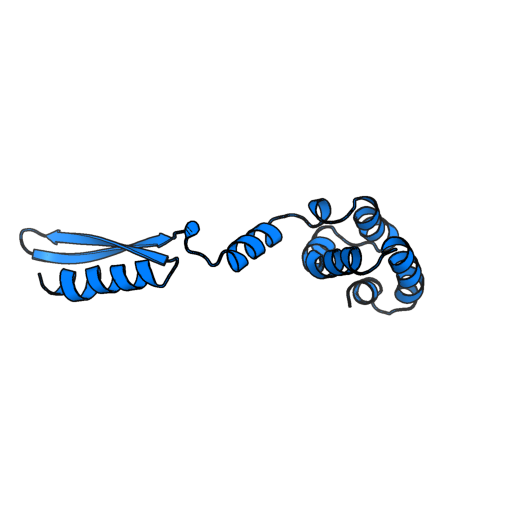 1
ATOM 687 N N . SER A 1 83 ? 16.394 2.250 -4.650 1.00 81.25 83 SER A N 1
ATOM 688 C CA . SER A 1 83 ? 15.475 1.167 -4.262 1.00 81.25 83 SER A CA 1
ATOM 689 C C . SER A 1 83 ? 14.089 1.692 -3.855 1.00 81.25 83 SER A C 1
ATOM 691 O O . SER A 1 83 ? 13.075 1.107 -4.229 1.00 81.25 83 SER A O 1
ATOM 693 N N . ASP A 1 84 ? 14.037 2.830 -3.155 1.00 83.62 84 ASP A N 1
ATOM 694 C CA . ASP A 1 84 ? 12.782 3.470 -2.745 1.00 83.62 84 ASP A CA 1
ATOM 695 C C . ASP A 1 84 ? 11.971 4.004 -3.936 1.00 83.62 84 ASP A C 1
ATOM 697 O O . ASP A 1 84 ? 10.744 3.932 -3.936 1.00 83.62 84 ASP A O 1
ATOM 701 N N . GLU A 1 85 ? 12.642 4.519 -4.971 1.00 83.00 85 GLU A N 1
ATOM 702 C CA . GLU A 1 85 ? 12.004 5.022 -6.194 1.00 83.00 85 GLU A CA 1
ATOM 703 C C . GLU A 1 85 ? 11.432 3.870 -7.029 1.00 83.00 85 GLU A C 1
ATOM 705 O O . GLU A 1 85 ? 10.317 3.976 -7.540 1.00 83.00 85 GLU A O 1
ATOM 710 N N . VAL A 1 86 ? 12.148 2.744 -7.112 1.00 83.75 86 VAL A N 1
ATOM 711 C CA . VAL A 1 86 ? 11.635 1.521 -7.752 1.00 83.75 86 VAL A CA 1
ATOM 712 C C . VAL A 1 86 ? 10.432 0.985 -6.975 1.00 83.75 86 VAL A C 1
ATOM 714 O O . VAL A 1 86 ? 9.424 0.616 -7.570 1.00 83.75 86 VAL A O 1
ATOM 717 N N . ASN A 1 87 ? 10.490 0.994 -5.639 1.00 82.88 87 ASN A N 1
ATOM 718 C CA . ASN A 1 87 ? 9.400 0.487 -4.808 1.00 82.88 87 ASN A CA 1
ATOM 719 C C . ASN A 1 87 ? 8.130 1.348 -4.879 1.00 82.88 87 ASN A C 1
ATOM 721 O O . ASN A 1 87 ? 7.031 0.801 -4.833 1.00 82.88 87 ASN A O 1
ATOM 725 N N . LYS A 1 88 ? 8.262 2.671 -5.048 1.00 84.56 88 LYS A N 1
ATOM 726 C CA . LYS A 1 88 ? 7.122 3.573 -5.293 1.00 84.56 88 LYS A CA 1
ATOM 727 C C . LYS A 1 88 ? 6.443 3.305 -6.639 1.00 84.56 88 LYS A C 1
ATOM 729 O O . LYS A 1 88 ? 5.222 3.357 -6.717 1.00 84.56 88 LYS A O 1
ATOM 734 N N . ASN A 1 89 ? 7.220 2.965 -7.669 1.00 82.12 89 ASN A N 1
ATOM 735 C CA . ASN A 1 89 ? 6.733 2.762 -9.041 1.00 82.12 89 ASN A CA 1
ATOM 736 C C . ASN A 1 89 ? 6.556 1.283 -9.431 1.00 82.12 89 ASN A C 1
ATOM 738 O O . ASN A 1 89 ? 6.353 0.957 -10.600 1.00 82.12 89 ASN A O 1
ATOM 742 N N . LYS A 1 90 ? 6.612 0.366 -8.459 1.00 83.75 90 LYS A N 1
ATOM 743 C CA . LYS A 1 90 ? 6.625 -1.083 -8.707 1.00 83.75 90 LYS A CA 1
ATOM 744 C C . LYS A 1 90 ? 5.429 -1.590 -9.506 1.00 83.75 90 LYS A C 1
ATOM 746 O O . LYS A 1 90 ? 5.598 -2.482 -10.326 1.00 83.75 90 LYS A O 1
ATOM 751 N N . LYS A 1 91 ? 4.242 -1.004 -9.309 1.00 82.75 91 LYS A N 1
ATOM 752 C CA . LYS A 1 91 ? 3.017 -1.414 -10.010 1.00 82.75 91 LYS A CA 1
ATOM 753 C C . LYS A 1 91 ? 3.170 -1.245 -11.525 1.00 82.75 91 LYS A C 1
ATOM 755 O O . LYS A 1 91 ? 2.952 -2.201 -12.259 1.00 82.75 91 LYS A O 1
ATOM 760 N N . THR A 1 92 ? 3.627 -0.072 -11.960 1.00 83.69 92 THR A N 1
ATOM 761 C CA . THR A 1 92 ? 3.874 0.249 -13.373 1.00 83.69 92 THR A CA 1
ATOM 762 C C . THR A 1 92 ? 4.961 -0.641 -13.970 1.00 83.69 92 THR A C 1
ATOM 764 O O . THR A 1 92 ? 4.814 -1.134 -15.084 1.00 83.69 92 THR A O 1
ATOM 767 N N . LEU A 1 93 ? 6.033 -0.906 -13.217 1.00 84.94 93 LEU A N 1
ATOM 768 C CA . LEU A 1 93 ? 7.136 -1.751 -13.683 1.00 84.94 93 LEU A CA 1
ATOM 769 C C . LEU A 1 93 ? 6.714 -3.217 -13.863 1.00 84.94 93 LEU A C 1
ATOM 771 O O . LEU A 1 93 ? 7.069 -3.833 -14.863 1.00 84.94 93 LEU A O 1
ATOM 775 N N . ILE A 1 94 ? 5.924 -3.763 -12.932 1.00 84.38 94 ILE A N 1
ATOM 776 C CA . ILE A 1 94 ? 5.385 -5.129 -13.025 1.00 84.38 94 ILE A CA 1
ATOM 777 C C . ILE A 1 94 ? 4.404 -5.240 -14.198 1.00 84.38 94 ILE A C 1
ATOM 779 O O . ILE A 1 94 ? 4.444 -6.204 -14.958 1.00 84.38 94 ILE A O 1
ATOM 783 N N . GLU A 1 95 ? 3.534 -4.245 -14.378 1.00 84.62 95 GLU A N 1
ATOM 784 C CA . GLU A 1 95 ? 2.599 -4.191 -15.506 1.00 84.62 95 GLU A CA 1
ATOM 785 C C . GLU A 1 95 ? 3.337 -4.115 -16.851 1.00 84.62 95 GLU A C 1
ATOM 787 O O . GLU A 1 95 ? 2.981 -4.834 -17.785 1.00 84.62 95 GLU A O 1
ATOM 792 N N . GLY A 1 96 ? 4.407 -3.316 -16.927 1.00 84.44 96 GLY A N 1
ATOM 793 C CA . GLY A 1 96 ? 5.296 -3.247 -18.086 1.00 84.44 96 GLY A CA 1
ATOM 794 C C . GLY A 1 96 ? 5.966 -4.586 -18.388 1.00 84.44 96 GLY A C 1
ATOM 795 O O . GLY A 1 96 ? 5.928 -5.039 -19.529 1.00 84.44 96 GLY A O 1
ATOM 796 N N . GLN A 1 97 ? 6.496 -5.265 -17.367 1.00 83.06 97 GLN A N 1
ATOM 797 C CA . GLN A 1 97 ? 7.119 -6.581 -17.522 1.00 83.06 97 GLN A CA 1
ATOM 798 C C . GLN A 1 97 ? 6.119 -7.649 -17.996 1.00 83.06 97 GLN A C 1
ATOM 800 O O . GLN A 1 97 ? 6.450 -8.460 -18.854 1.00 83.06 97 GLN A O 1
ATOM 805 N N . ASN A 1 98 ? 4.884 -7.628 -17.486 1.00 84.75 98 ASN A N 1
ATOM 806 C CA . ASN A 1 98 ? 3.852 -8.600 -17.858 1.00 84.75 98 ASN A CA 1
ATOM 807 C C . ASN A 1 98 ? 3.250 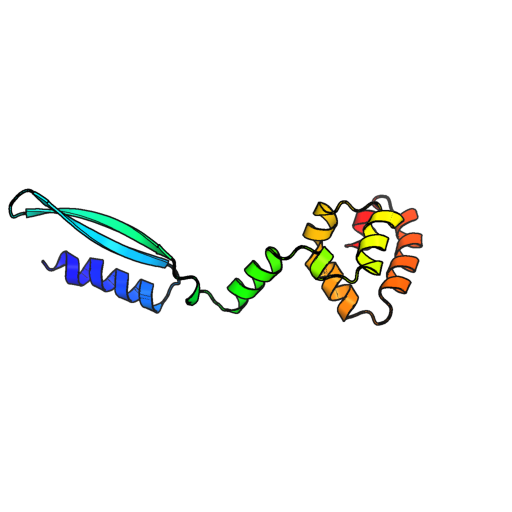-8.345 -19.249 1.00 84.75 98 ASN A C 1
ATOM 809 O O . ASN A 1 98 ? 2.794 -9.284 -19.899 1.00 84.75 98 ASN A O 1
ATOM 813 N N . ARG A 1 99 ? 3.200 -7.086 -19.703 1.00 87.12 99 ARG A N 1
ATOM 814 C CA . ARG A 1 99 ? 2.619 -6.723 -21.007 1.00 87.12 99 ARG A CA 1
ATOM 815 C C . ARG A 1 99 ? 3.619 -6.734 -22.152 1.00 87.12 99 ARG A C 1
ATOM 817 O O . ARG A 1 99 ? 3.206 -6.946 -23.289 1.00 87.12 99 ARG A O 1
ATOM 824 N N . ILE A 1 100 ? 4.895 -6.459 -21.885 1.00 85.56 100 ILE A N 1
ATOM 825 C CA . ILE A 1 100 ? 5.911 -6.263 -22.922 1.00 85.56 100 ILE A CA 1
ATOM 826 C C . ILE A 1 100 ? 6.761 -7.537 -23.037 1.00 85.56 100 ILE A C 1
ATOM 828 O O . ILE A 1 100 ? 7.574 -7.800 -22.152 1.00 85.56 100 ILE A O 1
ATOM 832 N N . PRO A 1 101 ? 6.659 -8.298 -24.148 1.00 81.38 101 PRO A N 1
ATOM 833 C CA . PRO A 1 101 ? 7.377 -9.567 -24.316 1.00 81.38 101 PRO A CA 1
ATOM 834 C C . PRO A 1 101 ? 8.908 -9.446 -24.244 1.00 81.38 101 PRO A C 1
ATOM 836 O O . PRO A 1 101 ? 9.591 -10.417 -23.939 1.00 81.38 101 PRO A O 1
ATOM 839 N N . ASN A 1 102 ? 9.459 -8.260 -24.532 1.00 85.81 102 ASN A N 1
ATOM 840 C CA . ASN A 1 102 ? 10.884 -7.947 -24.410 1.00 85.81 102 ASN A CA 1
ATOM 841 C C . ASN A 1 102 ? 11.097 -6.658 -23.601 1.00 85.81 102 ASN A C 1
ATOM 843 O O . ASN A 1 102 ? 11.566 -5.639 -24.115 1.00 85.81 102 ASN A O 1
ATOM 847 N N . PHE A 1 103 ? 10.715 -6.696 -22.325 1.00 85.88 103 PHE A N 1
ATOM 848 C CA . PHE A 1 103 ? 10.780 -5.530 -21.446 1.00 85.88 103 PHE A CA 1
ATOM 849 C C . PHE A 1 103 ? 12.201 -4.950 -21.311 1.00 85.88 103 PHE A C 1
ATOM 851 O O . PHE A 1 103 ? 12.380 -3.736 -21.332 1.00 85.88 103 PHE A O 1
ATOM 858 N N . MET A 1 104 ? 13.235 -5.796 -21.271 1.00 85.06 104 MET A N 1
ATOM 859 C CA . MET A 1 104 ? 14.637 -5.350 -21.224 1.00 85.06 104 MET A CA 1
ATOM 860 C C . MET A 1 104 ? 15.069 -4.595 -22.489 1.00 85.06 104 MET A C 1
ATOM 862 O O . MET A 1 104 ? 15.752 -3.574 -22.392 1.00 85.06 104 MET A O 1
ATOM 866 N N . GLY A 1 105 ? 14.661 -5.065 -23.674 1.00 85.50 105 GLY A N 1
ATOM 867 C CA . GLY A 1 105 ? 14.907 -4.356 -24.933 1.00 85.50 105 GLY A CA 1
ATOM 868 C C . GLY A 1 105 ? 14.224 -2.989 -24.956 1.00 85.50 105 GLY A C 1
ATOM 869 O O . GLY A 1 105 ? 14.858 -1.988 -25.289 1.00 85.50 105 GLY A O 1
ATOM 870 N N . PHE A 1 106 ? 12.974 -2.940 -24.494 1.00 86.31 106 PHE A N 1
ATOM 871 C CA . PHE A 1 106 ? 12.201 -1.706 -24.363 1.00 86.31 106 PHE A CA 1
ATOM 872 C C . PHE A 1 106 ? 12.858 -0.697 -23.408 1.00 86.31 106 PHE A C 1
ATOM 874 O O . PHE A 1 106 ? 13.020 0.472 -23.756 1.00 86.31 106 PHE A O 1
ATOM 881 N N . LEU A 1 107 ? 13.345 -1.140 -22.243 1.00 86.06 107 LEU A N 1
ATOM 882 C CA . LEU A 1 107 ? 14.124 -0.287 -21.336 1.00 86.06 107 LEU A CA 1
ATOM 883 C C . LEU A 1 107 ? 15.402 0.252 -22.005 1.00 86.06 107 LEU A C 1
ATOM 885 O O . LEU A 1 107 ? 15.790 1.397 -21.774 1.00 86.06 107 LEU A O 1
ATOM 889 N N . GLY A 1 108 ? 16.054 -0.536 -22.860 1.00 85.19 108 GLY A N 1
ATOM 890 C CA . GLY A 1 108 ? 17.215 -0.090 -23.635 1.00 85.19 108 GLY A CA 1
ATOM 891 C C . GLY A 1 108 ? 16.894 1.019 -24.644 1.00 85.19 108 GLY A C 1
ATOM 892 O O . GLY A 1 108 ? 17.695 1.941 -24.824 1.00 85.19 108 GLY A O 1
ATOM 893 N N . GLU A 1 109 ? 15.721 0.968 -25.276 1.00 85.50 109 GLU A N 1
ATOM 894 C CA . GLU A 1 109 ? 15.223 2.033 -26.155 1.00 85.50 109 GLU A CA 1
ATOM 895 C C . GLU A 1 109 ? 14.869 3.289 -25.360 1.00 85.50 109 GLU A C 1
ATOM 897 O O . GLU A 1 109 ? 15.336 4.384 -25.692 1.00 85.50 109 GLU A O 1
ATOM 902 N N . LEU A 1 110 ? 14.152 3.121 -24.243 1.00 85.44 110 LEU A N 1
ATOM 903 C CA . LEU A 1 110 ? 13.827 4.212 -23.330 1.00 85.44 110 LEU A CA 1
ATOM 904 C C . LEU A 1 110 ? 15.078 4.905 -22.801 1.00 85.44 110 LEU A C 1
ATOM 906 O O . LEU A 1 110 ? 15.067 6.117 -22.649 1.00 85.44 110 LEU A O 1
ATOM 910 N N . LYS A 1 111 ? 16.190 4.192 -22.592 1.00 82.06 111 LYS A N 1
ATOM 911 C CA . LYS A 1 111 ? 17.460 4.802 -22.166 1.00 82.06 111 LYS A CA 1
ATOM 912 C C . LYS A 1 111 ? 17.974 5.851 -23.150 1.00 82.06 111 LYS A C 1
ATOM 914 O O . LYS A 1 111 ? 18.557 6.850 -22.729 1.00 82.06 111 LYS A O 1
ATOM 919 N N . LYS A 1 112 ? 17.774 5.641 -24.454 1.00 81.12 112 LYS A N 1
ATOM 920 C CA . LYS A 1 112 ? 18.182 6.608 -25.483 1.00 81.12 112 LYS A CA 1
ATOM 921 C C . LYS A 1 112 ? 17.308 7.861 -25.429 1.00 81.12 112 LYS A C 1
ATOM 923 O O . LYS A 1 112 ? 17.855 8.957 -25.470 1.00 81.12 112 LYS A O 1
ATOM 928 N N . GLY A 1 113 ? 15.992 7.694 -25.278 1.00 78.25 113 GLY A N 1
ATOM 929 C CA . GLY A 1 113 ? 15.045 8.808 -25.141 1.00 78.25 113 GLY A CA 1
ATOM 930 C C . GLY A 1 113 ? 15.198 9.564 -23.818 1.00 78.25 113 GLY A C 1
ATOM 931 O O . GLY A 1 113 ? 15.304 10.785 -23.807 1.00 78.25 113 GLY A O 1
ATOM 932 N N . ALA A 1 114 ? 15.336 8.839 -22.710 1.00 80.56 114 ALA A N 1
ATOM 933 C CA . ALA A 1 114 ? 15.511 9.379 -21.366 1.00 80.56 114 ALA A CA 1
ATOM 934 C C . ALA A 1 114 ? 16.764 10.252 -21.243 1.00 80.56 114 ALA A C 1
ATOM 936 O O . ALA A 1 114 ? 16.733 11.262 -20.553 1.00 80.56 114 ALA A O 1
ATOM 937 N N . ARG A 1 115 ? 17.857 9.909 -21.940 1.00 77.62 115 ARG A N 1
ATOM 938 C CA . ARG A 1 115 ? 19.078 10.737 -21.984 1.00 77.62 115 ARG A CA 1
ATOM 939 C C . ARG A 1 115 ? 18.859 12.129 -22.575 1.00 77.62 115 ARG A C 1
ATOM 941 O O . ARG A 1 115 ? 19.647 13.020 -22.283 1.00 77.62 115 ARG A O 1
ATOM 948 N N . LEU A 1 116 ? 17.849 12.290 -23.426 1.00 79.12 116 LEU A N 1
ATOM 949 C CA . LEU A 1 116 ? 17.515 13.556 -24.079 1.00 79.12 116 LEU A CA 1
ATOM 950 C C . LEU A 1 116 ? 16.426 14.331 -23.324 1.00 79.12 116 LEU A C 1
ATOM 952 O O . LEU A 1 116 ? 16.164 15.483 -23.656 1.00 79.12 116 LEU A O 1
ATOM 956 N N . ALA A 1 117 ? 15.787 13.710 -22.331 1.00 77.75 117 ALA A N 1
ATOM 957 C CA . ALA A 1 117 ? 14.729 14.319 -21.539 1.00 77.75 117 ALA A CA 1
ATOM 958 C C . ALA A 1 117 ? 15.303 15.124 -20.362 1.00 77.75 117 ALA A C 1
ATOM 960 O O . ALA A 1 117 ? 16.287 14.720 -19.744 1.00 77.75 117 ALA A O 1
ATOM 961 N N . GLU A 1 118 ? 14.631 16.218 -19.985 1.00 75.56 118 GLU A N 1
ATOM 962 C CA . GLU A 1 118 ? 14.972 16.986 -18.772 1.00 75.56 118 GLU A CA 1
ATOM 963 C C . GLU A 1 118 ? 14.838 16.148 -17.490 1.00 75.56 118 GLU A C 1
ATOM 965 O O . GLU A 1 118 ? 15.582 16.354 -16.533 1.00 75.56 118 GLU A O 1
ATOM 970 N N . ASN A 1 119 ? 13.923 15.168 -17.475 1.00 81.50 119 ASN A N 1
ATOM 971 C CA . ASN A 1 119 ? 13.776 14.203 -16.387 1.00 81.50 119 ASN A CA 1
ATOM 972 C C . ASN A 1 119 ? 13.891 12.756 -16.907 1.00 81.50 119 ASN A C 1
ATOM 974 O O . ASN A 1 119 ? 12.875 12.128 -17.222 1.00 81.50 119 ASN A O 1
ATOM 978 N N . PRO A 1 120 ? 15.115 12.198 -16.955 1.00 78.06 120 PRO A N 1
ATOM 979 C CA . PRO A 1 120 ? 15.363 10.851 -17.463 1.00 78.06 120 PRO A CA 1
ATOM 980 C C . PRO A 1 120 ? 14.607 9.761 -16.700 1.00 78.06 120 PRO A C 1
ATOM 982 O O . PRO A 1 120 ? 14.137 8.800 -17.298 1.00 78.06 120 PRO A O 1
ATOM 985 N N . LYS A 1 121 ? 14.464 9.904 -15.376 1.00 82.12 121 LYS A N 1
ATOM 986 C CA . LYS A 1 121 ? 13.748 8.927 -14.545 1.00 82.12 121 LYS A CA 1
ATOM 987 C C . LYS A 1 121 ? 12.248 9.000 -14.779 1.00 82.12 121 LYS A C 1
ATOM 989 O O . LYS A 1 121 ? 11.621 7.964 -14.957 1.00 82.12 121 LYS A O 1
ATOM 994 N N . GLY A 1 122 ? 11.700 10.216 -14.821 1.00 78.69 122 GLY A N 1
ATOM 995 C CA . GLY A 1 122 ? 10.294 10.468 -15.140 1.00 78.69 122 GLY A CA 1
ATOM 996 C C . GLY A 1 122 ? 9.902 9.918 -16.510 1.00 78.69 122 GLY A C 1
ATOM 997 O O . GLY A 1 122 ? 8.851 9.313 -16.634 1.00 78.69 122 GLY A O 1
ATOM 998 N N . TYR A 1 123 ? 10.785 10.032 -17.504 1.00 81.06 123 TYR A N 1
ATOM 999 C CA . TYR A 1 123 ? 10.564 9.496 -18.850 1.00 81.06 123 TYR A CA 1
ATOM 1000 C C . TYR A 1 123 ? 10.425 7.962 -18.896 1.00 81.06 123 TYR A C 1
ATOM 1002 O O . TYR A 1 123 ? 9.793 7.425 -19.796 1.00 81.06 123 TYR A O 1
ATOM 1010 N N . VAL A 1 124 ? 11.026 7.244 -17.942 1.00 80.44 124 VAL A N 1
ATOM 1011 C CA . VAL A 1 124 ? 10.993 5.769 -17.893 1.00 80.44 124 VAL A CA 1
ATOM 1012 C C . VAL A 1 124 ? 9.744 5.241 -17.182 1.00 80.44 124 VAL A C 1
ATOM 1014 O O . VAL A 1 124 ? 9.317 4.124 -17.458 1.00 80.44 124 VAL A O 1
ATOM 1017 N N . ILE A 1 125 ? 9.186 6.015 -16.247 1.00 79.62 125 ILE A N 1
ATOM 1018 C CA . ILE A 1 125 ? 8.037 5.615 -15.410 1.00 79.62 125 ILE A CA 1
ATOM 1019 C C . ILE A 1 125 ? 6.720 6.305 -15.785 1.00 79.62 125 ILE A C 1
ATOM 1021 O O . ILE A 1 125 ? 5.687 5.938 -15.223 1.00 79.62 125 ILE A O 1
ATOM 1025 N N . GLY A 1 126 ? 6.782 7.340 -16.626 1.00 69.75 126 GLY A N 1
ATOM 1026 C CA . GLY A 1 126 ? 5.657 8.186 -17.027 1.00 69.75 126 GLY A CA 1
ATOM 1027 C C . GLY A 1 126 ? 4.864 7.665 -18.213 1.00 69.75 126 GLY A C 1
ATOM 1028 O O . GLY A 1 126 ? 5.286 6.667 -18.837 1.00 69.75 126 GLY A O 1
#